Protein AF-A0A2N3ACZ1-F1 (afdb_monomer_lite)

Foldseek 3Di:
DCVVVVLVVDDQVDEAEDADQQQPVQVVVQVVVVVVNHNYDYDHGGCLNVPVVVCVVVVHDHDDPVVCPVDDDDDDD

Secondary structure (DSSP, 8-state):
-THHHHGGGS-SSS-EEE--SSSHHHHHHHHHHHHTT--EEEPTTTHHHHSHHHHHHTT-----GGG----------

Radius of gyration: 16.58 Å; chains: 1; bounding box: 26×45×42 Å

pLDDT: mean 90.8, std 9.83, range [46.84, 98.0]

Sequence (77 aa):
MKLAMDLKTLPTDKPLALYCYTGQTSSYLAAYLRLLGYDAKSVLYGTNGMIYDIMVQNAMTIFSEGDIKGYEYVSSK

Structure (mmCIF, N/CA/C/O backbone):
data_AF-A0A2N3ACZ1-F1
#
_entry.id   AF-A0A2N3ACZ1-F1
#
loop_
_atom_site.group_PDB
_atom_site.id
_atom_site.type_symbol
_atom_site.label_atom_id
_atom_site.label_alt_id
_atom_site.label_comp_id
_atom_site.label_asym_id
_atom_site.label_entity_id
_atom_site.label_seq_id
_atom_site.pdbx_PDB_ins_code
_atom_site.Cartn_x
_atom_site.Cartn_y
_atom_site.Cartn_z
_atom_site.occupancy
_atom_site.B_iso_or_equiv
_atom_site.auth_seq_id
_atom_site.auth_comp_id
_atom_site.auth_asym_id
_atom_site.auth_atom_id
_atom_site.pdbx_PDB_model_num
ATOM 1 N N . MET A 1 1 ? 8.957 -1.562 27.091 1.00 46.84 1 MET A N 1
ATOM 2 C CA . MET A 1 1 ? 8.889 -1.558 25.612 1.00 46.84 1 MET A CA 1
ATOM 3 C C . MET A 1 1 ? 7.996 -0.415 25.150 1.00 46.84 1 MET A C 1
ATOM 5 O O . MET A 1 1 ? 6.891 -0.295 25.659 1.00 46.84 1 MET A O 1
ATOM 9 N N . LYS A 1 2 ? 8.476 0.428 24.227 1.00 59.28 2 LYS A N 1
ATOM 10 C CA . LYS A 1 2 ? 7.780 1.635 23.731 1.00 59.28 2 LYS A CA 1
ATOM 11 C C . LYS A 1 2 ? 6.570 1.328 22.822 1.00 59.28 2 LYS A C 1
ATOM 13 O O . LYS A 1 2 ? 5.652 2.132 22.748 1.00 59.28 2 LYS A O 1
ATOM 18 N N . LEU A 1 3 ? 6.517 0.113 22.262 1.00 60.34 3 LEU A N 1
ATOM 19 C CA . LEU A 1 3 ? 5.481 -0.378 21.336 1.00 60.34 3 LEU A CA 1
ATOM 20 C C . LEU A 1 3 ? 4.034 -0.207 21.833 1.00 60.34 3 LEU A C 1
ATOM 22 O O . LEU A 1 3 ? 3.148 0.113 21.048 1.00 60.34 3 LEU A O 1
ATOM 26 N N . ALA A 1 4 ? 3.784 -0.381 23.135 1.00 67.81 4 ALA A N 1
ATOM 27 C CA . ALA A 1 4 ? 2.438 -0.245 23.696 1.00 67.81 4 ALA A CA 1
ATOM 28 C C . ALA A 1 4 ? 1.930 1.208 23.724 1.00 67.81 4 ALA A C 1
ATOM 30 O O . ALA A 1 4 ? 0.724 1.420 23.826 1.00 67.81 4 ALA A O 1
ATOM 31 N N . MET A 1 5 ? 2.820 2.207 23.670 1.00 76.44 5 MET A N 1
ATOM 32 C CA . MET A 1 5 ? 2.410 3.612 23.580 1.00 76.44 5 MET A CA 1
ATOM 33 C C . MET A 1 5 ? 2.061 3.997 22.145 1.00 76.44 5 MET A C 1
ATOM 35 O O . MET A 1 5 ? 1.053 4.663 21.936 1.00 76.44 5 MET A O 1
ATOM 39 N N . ASP A 1 6 ? 2.833 3.526 21.166 1.00 83.94 6 ASP A N 1
ATOM 40 C CA . ASP A 1 6 ? 2.644 3.908 19.763 1.00 83.94 6 ASP A CA 1
ATOM 41 C C . ASP A 1 6 ? 1.322 3.353 19.198 1.00 83.94 6 ASP A C 1
ATOM 43 O O . ASP A 1 6 ? 0.581 4.077 18.538 1.00 83.94 6 ASP A O 1
ATOM 47 N N . LEU A 1 7 ? 0.939 2.116 19.547 1.00 84.50 7 LEU A N 1
ATOM 48 C CA . LEU A 1 7 ? -0.355 1.522 19.157 1.00 84.50 7 LEU A CA 1
ATOM 49 C C . LEU A 1 7 ? -1.569 2.311 19.680 1.00 84.50 7 LEU A C 1
ATOM 51 O O . LEU A 1 7 ? -2.595 2.385 19.006 1.00 84.50 7 LEU A O 1
ATOM 55 N N . LYS A 1 8 ? -1.454 2.949 20.853 1.00 85.06 8 LYS A N 1
ATOM 56 C CA . LYS A 1 8 ? -2.533 3.769 21.435 1.00 85.06 8 LYS A CA 1
ATOM 57 C C . LYS A 1 8 ? -2.759 5.086 20.694 1.00 85.06 8 LYS A C 1
ATOM 59 O 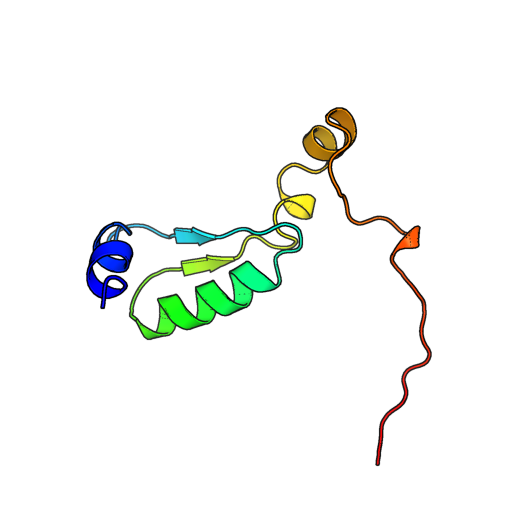O . LYS A 1 8 ? -3.760 5.745 20.945 1.00 85.06 8 LYS A O 1
ATOM 64 N N . THR A 1 9 ? -1.842 5.481 19.811 1.00 89.44 9 THR A N 1
ATOM 65 C CA . THR A 1 9 ? -2.020 6.676 18.973 1.00 89.44 9 THR A CA 1
ATOM 66 C C . THR A 1 9 ? -2.938 6.421 17.779 1.00 89.44 9 THR A C 1
ATOM 68 O O . THR A 1 9 ? -3.427 7.370 17.170 1.00 89.44 9 THR A O 1
ATOM 71 N N . LEU A 1 10 ? -3.189 5.151 17.444 1.00 93.00 10 LEU A N 1
ATOM 72 C CA . LEU A 1 10 ? -4.050 4.777 16.332 1.00 93.00 10 LEU A CA 1
ATOM 73 C C . LEU A 1 10 ? -5.525 4.831 16.759 1.00 93.00 10 LEU A C 1
ATOM 75 O O . LEU A 1 10 ? -5.869 4.257 17.797 1.00 93.00 10 LEU A O 1
ATOM 79 N N . PRO A 1 11 ? -6.408 5.467 15.967 1.00 93.38 11 PRO A N 1
ATOM 80 C CA . PRO A 1 11 ? -7.834 5.461 16.255 1.00 93.38 11 PRO A CA 1
ATOM 81 C C . PRO A 1 11 ? -8.395 4.039 16.148 1.00 93.38 11 PRO A C 1
ATOM 83 O O . PRO A 1 11 ? -8.039 3.278 15.248 1.00 93.38 11 PRO A O 1
ATOM 86 N N . THR A 1 12 ? -9.281 3.689 17.076 1.00 92.81 12 THR A N 1
ATOM 87 C CA . THR A 1 12 ? -9.970 2.389 17.121 1.00 92.81 12 THR A CA 1
ATOM 88 C C . THR A 1 12 ? -11.405 2.467 16.600 1.00 92.81 12 THR A C 1
ATOM 90 O O . THR A 1 12 ? -12.051 1.440 16.424 1.00 92.81 12 THR A O 1
ATOM 93 N N . ASP A 1 13 ? -11.901 3.675 16.334 1.00 94.75 13 ASP A N 1
ATOM 94 C CA . ASP A 1 13 ? -13.261 3.981 15.885 1.00 94.75 13 ASP A CA 1
ATOM 95 C C . ASP A 1 13 ? -13.349 4.274 14.377 1.00 94.75 13 ASP A C 1
ATOM 97 O O . ASP A 1 13 ? -14.424 4.586 13.865 1.00 94.75 13 ASP A O 1
ATOM 101 N N . LYS A 1 14 ? -12.222 4.201 13.654 1.00 96.19 14 LYS A N 1
ATOM 102 C CA . LYS A 1 14 ? -12.134 4.546 12.230 1.00 96.19 14 LYS A CA 1
ATOM 103 C C . LYS A 1 14 ? -11.289 3.542 11.448 1.00 96.19 14 LYS A C 1
ATOM 105 O O . LYS A 1 14 ? -10.306 3.031 11.986 1.00 96.19 14 LYS A O 1
ATOM 110 N N . PRO A 1 15 ? -11.601 3.323 10.158 1.00 97.00 15 PRO A N 1
ATOM 111 C CA . PRO A 1 15 ? -10.747 2.532 9.287 1.00 97.00 15 PRO A CA 1
ATOM 112 C C . PRO A 1 15 ? -9.357 3.165 9.135 1.00 97.00 15 PRO A C 1
ATOM 114 O O . PRO A 1 15 ? -9.235 4.361 8.857 1.00 97.00 15 PRO A O 1
ATOM 117 N N . LEU A 1 16 ? -8.306 2.355 9.255 1.00 97.06 16 LEU A N 1
ATOM 118 C CA . LEU A 1 16 ? -6.921 2.756 9.022 1.00 97.06 16 LEU A CA 1
ATOM 119 C C . LEU A 1 16 ? -6.522 2.420 7.583 1.00 97.06 16 LEU A C 1
ATOM 121 O O . LEU A 1 16 ? -6.414 1.247 7.226 1.00 97.06 16 LEU A O 1
ATOM 125 N N . ALA A 1 17 ? -6.261 3.437 6.763 1.00 96.69 17 ALA A N 1
ATOM 126 C CA . ALA A 1 17 ? -5.709 3.265 5.421 1.00 96.69 17 ALA A CA 1
ATOM 127 C C . ALA A 1 17 ? -4.174 3.328 5.471 1.00 96.69 17 ALA A C 1
ATOM 129 O O . ALA A 1 17 ? -3.582 4.398 5.597 1.00 96.69 17 ALA A O 1
ATOM 130 N N . LEU A 1 18 ? -3.525 2.169 5.388 1.00 96.94 18 LEU A N 1
ATOM 131 C CA . LEU A 1 18 ? -2.071 2.039 5.391 1.00 96.94 18 LEU A CA 1
ATOM 132 C C . LEU A 1 18 ? -1.531 2.049 3.966 1.00 96.94 18 LEU A C 1
ATOM 134 O O . LEU A 1 18 ? -2.093 1.417 3.071 1.00 96.94 18 LEU A O 1
ATOM 138 N N . TYR A 1 19 ? -0.381 2.682 3.774 1.00 96.88 19 TYR A N 1
ATOM 139 C CA . TYR A 1 19 ? 0.331 2.653 2.506 1.00 96.88 19 TYR A CA 1
ATOM 140 C C . TYR A 1 19 ? 1.839 2.520 2.731 1.00 96.88 19 TYR A C 1
ATOM 142 O O . TYR A 1 19 ? 2.387 2.940 3.749 1.00 96.88 19 TYR A O 1
ATOM 150 N N . CYS A 1 20 ? 2.506 1.907 1.762 1.00 94.19 20 CYS A N 1
ATOM 151 C CA . CYS A 1 20 ? 3.935 2.071 1.513 1.00 94.19 20 CYS A CA 1
ATOM 152 C C . CYS A 1 20 ? 4.117 2.350 0.014 1.00 94.19 20 CYS A C 1
ATOM 154 O O . CYS A 1 20 ? 3.136 2.641 -0.665 1.00 94.19 20 CYS A O 1
ATOM 156 N N . TYR A 1 21 ? 5.329 2.250 -0.531 1.00 93.75 21 TYR A N 1
ATOM 157 C CA . TYR A 1 21 ? 5.560 2.539 -1.950 1.00 93.75 21 TYR A CA 1
ATOM 158 C C . TYR A 1 21 ? 4.773 1.617 -2.895 1.00 93.75 21 TYR A C 1
ATOM 160 O O . TYR A 1 21 ? 4.086 2.092 -3.792 1.00 93.75 21 TYR A O 1
ATOM 168 N N . THR A 1 22 ? 4.828 0.302 -2.671 1.00 93.19 22 THR A N 1
ATOM 169 C CA . THR A 1 22 ? 4.234 -0.720 -3.561 1.00 93.19 22 THR A CA 1
ATOM 170 C C . THR A 1 22 ? 3.061 -1.479 -2.935 1.00 93.19 22 THR A C 1
ATOM 172 O O . THR A 1 22 ? 2.503 -2.385 -3.545 1.00 93.19 22 THR A O 1
ATOM 175 N N . GLY A 1 23 ? 2.692 -1.155 -1.694 1.00 94.62 23 GLY A N 1
ATOM 176 C CA . GLY A 1 23 ? 1.620 -1.830 -0.952 1.00 94.62 23 GLY A CA 1
ATOM 177 C C . GLY A 1 23 ? 2.024 -3.140 -0.251 1.00 94.62 23 GLY A C 1
ATOM 178 O O . GLY A 1 23 ? 1.236 -3.680 0.523 1.00 94.62 23 GLY A O 1
ATOM 179 N N . GLN A 1 24 ? 3.243 -3.647 -0.470 1.00 94.81 24 GLN A N 1
ATOM 180 C CA . GLN A 1 24 ? 3.750 -4.900 0.120 1.00 94.81 24 GLN A CA 1
ATOM 181 C C . GLN A 1 24 ? 3.822 -4.822 1.657 1.00 94.81 24 GLN A C 1
ATOM 183 O O . GLN A 1 24 ? 3.108 -5.525 2.370 1.00 94.81 24 GLN A O 1
ATOM 188 N N . THR A 1 25 ? 4.636 -3.905 2.188 1.00 96.56 25 THR A N 1
ATOM 189 C CA . THR A 1 25 ? 4.825 -3.732 3.639 1.00 96.56 25 THR A CA 1
ATOM 190 C C . THR A 1 25 ? 3.540 -3.321 4.355 1.00 96.56 25 THR A C 1
ATOM 192 O O . THR A 1 25 ? 3.251 -3.824 5.441 1.00 96.56 25 THR A O 1
ATOM 195 N N . SER A 1 26 ? 2.738 -2.438 3.751 1.00 97.38 26 SER A N 1
ATOM 196 C CA . SER A 1 26 ? 1.463 -2.019 4.341 1.00 97.38 26 SER A CA 1
ATOM 197 C C . SER A 1 26 ? 0.453 -3.161 4.419 1.00 97.38 26 SER A C 1
ATOM 199 O O . SER A 1 26 ? -0.343 -3.185 5.353 1.00 97.38 26 SER A O 1
ATOM 201 N N . SER A 1 27 ? 0.515 -4.140 3.510 1.00 97.56 27 SER A N 1
ATOM 202 C CA . SER A 1 27 ? -0.329 -5.340 3.573 1.00 97.56 27 SER A CA 1
ATOM 203 C C . SER A 1 27 ? 0.036 -6.239 4.753 1.00 97.56 27 SER A C 1
ATOM 205 O O . SER A 1 27 ? -0.858 -6.667 5.485 1.00 97.56 27 SER A O 1
ATOM 207 N N . TYR A 1 28 ? 1.330 -6.460 5.006 1.00 97.69 28 TYR A N 1
ATOM 208 C CA . TYR A 1 28 ? 1.771 -7.205 6.191 1.00 97.69 28 TYR A CA 1
ATOM 209 C C . TYR A 1 28 ? 1.367 -6.503 7.491 1.00 97.69 28 TYR A C 1
ATOM 211 O O . TYR A 1 28 ? 0.840 -7.141 8.404 1.00 97.69 28 TYR A O 1
ATOM 219 N N . LEU A 1 29 ? 1.543 -5.181 7.562 1.00 96.19 29 LEU A N 1
ATOM 220 C CA . LEU A 1 29 ? 1.146 -4.413 8.741 1.00 96.19 29 LEU A CA 1
ATOM 221 C C . LEU A 1 29 ? -0.377 -4.403 8.939 1.00 96.19 29 LEU A C 1
ATOM 223 O O . LEU A 1 29 ? -0.841 -4.536 10.069 1.00 96.19 29 LEU A O 1
ATOM 227 N N . ALA A 1 30 ? -1.161 -4.301 7.861 1.00 97.25 30 ALA A N 1
ATOM 228 C CA . ALA A 1 30 ? -2.617 -4.384 7.936 1.00 97.25 30 ALA A CA 1
ATOM 229 C C . ALA A 1 30 ? -3.071 -5.734 8.507 1.00 97.25 30 ALA A C 1
ATOM 231 O O . ALA A 1 30 ? -3.956 -5.765 9.360 1.00 97.25 30 ALA A O 1
ATOM 232 N N . ALA A 1 31 ? -2.450 -6.842 8.085 1.00 97.62 31 ALA A N 1
ATOM 233 C CA . ALA A 1 31 ? -2.739 -8.162 8.639 1.00 97.62 31 ALA A CA 1
ATOM 234 C C . ALA A 1 31 ? -2.447 -8.217 10.148 1.00 97.62 31 ALA A C 1
ATOM 236 O O . ALA A 1 31 ? -3.285 -8.684 10.917 1.00 97.62 31 ALA A O 1
ATOM 237 N N . TYR A 1 32 ? -1.308 -7.671 10.580 1.00 95.62 32 TYR A N 1
ATOM 238 C CA . TYR A 1 32 ? -0.947 -7.616 11.995 1.00 95.62 32 TYR A CA 1
ATOM 239 C C . TYR A 1 32 ? -1.917 -6.761 12.827 1.00 95.62 32 TYR A C 1
ATOM 241 O O . TYR A 1 32 ? -2.403 -7.209 13.861 1.00 95.62 32 TYR A O 1
ATOM 249 N N . LEU A 1 33 ? -2.264 -5.556 12.366 1.00 95.06 33 LEU A N 1
ATOM 250 C CA . LEU A 1 33 ? -3.198 -4.677 13.080 1.00 95.06 33 LEU A CA 1
ATOM 251 C C . LEU A 1 33 ? -4.618 -5.257 13.148 1.00 95.06 33 LEU A C 1
ATOM 253 O O . LEU A 1 33 ? -5.293 -5.087 14.162 1.00 95.06 33 LEU A O 1
ATOM 257 N N . ARG A 1 34 ? -5.054 -6.002 12.126 1.00 96.12 34 ARG A N 1
ATOM 258 C CA . ARG A 1 34 ? -6.332 -6.731 12.171 1.00 96.12 34 ARG A CA 1
ATOM 259 C C . ARG A 1 34 ? -6.356 -7.798 13.262 1.00 96.12 34 ARG A C 1
ATOM 261 O O . ARG A 1 34 ? -7.369 -7.925 13.939 1.00 96.12 34 ARG A O 1
ATOM 268 N N . LEU A 1 35 ? -5.251 -8.520 13.482 1.00 95.44 35 LEU A N 1
ATOM 269 C CA . LEU A 1 35 ? -5.146 -9.476 14.598 1.00 95.44 35 LEU A CA 1
ATOM 270 C C . LEU A 1 35 ? -5.281 -8.790 15.966 1.00 95.44 35 LEU A C 1
ATOM 272 O O . LEU A 1 35 ? -5.751 -9.407 16.916 1.00 95.44 35 LEU A O 1
ATOM 276 N N . LEU A 1 36 ? -4.899 -7.514 16.059 1.00 92.88 36 LEU A N 1
ATOM 277 C CA . LEU A 1 36 ? -5.032 -6.693 17.264 1.00 92.88 36 LEU A CA 1
ATOM 278 C C . LEU A 1 36 ? -6.402 -5.997 17.390 1.00 92.88 36 LEU A C 1
ATOM 280 O O . LEU A 1 36 ? -6.614 -5.261 18.351 1.00 92.88 36 LEU A O 1
ATOM 284 N N . GLY A 1 37 ? -7.329 -6.222 16.452 1.00 93.38 37 GLY A N 1
ATOM 285 C CA . GLY A 1 37 ? -8.699 -5.701 16.505 1.00 93.38 37 GLY A CA 1
ATOM 286 C C . GLY A 1 37 ? -8.934 -4.362 15.799 1.00 93.38 37 GLY A C 1
ATOM 287 O O . GLY A 1 37 ? -10.026 -3.812 15.913 1.00 93.38 37 GLY A O 1
ATOM 288 N N . TYR A 1 38 ? -7.958 -3.831 15.056 1.00 95.88 38 TYR A N 1
ATOM 289 C CA . TYR A 1 38 ? -8.146 -2.610 14.263 1.00 95.88 38 TYR A CA 1
ATOM 290 C C . TYR A 1 38 ? -8.786 -2.914 12.899 1.00 95.88 38 TYR A C 1
ATOM 292 O 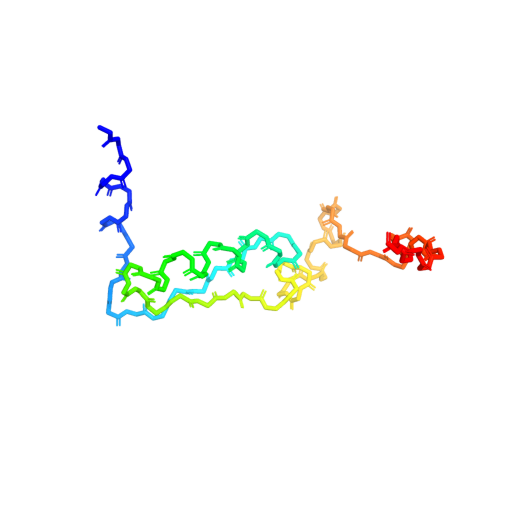O . TYR A 1 38 ? -8.414 -3.885 12.233 1.00 95.88 38 TYR A O 1
ATOM 300 N N . ASP A 1 39 ? -9.656 -2.023 12.408 1.00 97.31 39 ASP A N 1
ATOM 301 C CA . ASP A 1 39 ? -10.090 -2.029 11.001 1.00 97.31 39 ASP A CA 1
ATOM 302 C C . ASP A 1 39 ? -8.994 -1.430 10.103 1.00 97.31 39 ASP A C 1
ATOM 304 O O . ASP A 1 39 ? -9.071 -0.287 9.662 1.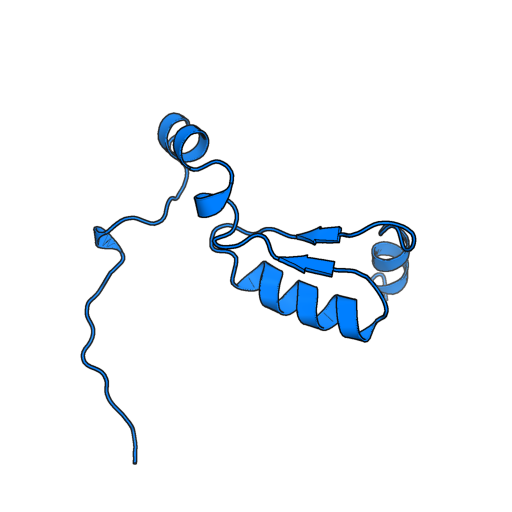00 97.31 39 ASP A O 1
ATOM 308 N N . ALA A 1 40 ? -7.919 -2.183 9.866 1.00 97.62 40 ALA A N 1
ATOM 309 C CA . ALA A 1 40 ? -6.816 -1.753 9.007 1.00 97.62 40 ALA A CA 1
ATOM 310 C C . ALA A 1 40 ? -6.971 -2.262 7.568 1.00 97.62 40 ALA A C 1
ATOM 312 O O . ALA A 1 40 ? -7.371 -3.402 7.335 1.00 97.62 40 ALA A O 1
ATOM 313 N N . LYS A 1 41 ? -6.615 -1.450 6.570 1.00 97.50 41 LYS A N 1
ATOM 314 C CA . LYS A 1 41 ? -6.648 -1.791 5.139 1.00 97.50 41 LYS A CA 1
ATOM 315 C C . LYS A 1 41 ? -5.390 -1.262 4.461 1.00 97.50 41 LYS A C 1
ATOM 317 O O . LYS A 1 41 ? -4.950 -0.158 4.756 1.00 97.50 41 LYS A O 1
ATOM 322 N N . SER A 1 42 ? -4.816 -2.045 3.552 1.00 98.00 42 SER A N 1
ATOM 323 C CA . SER A 1 42 ? -3.704 -1.584 2.718 1.00 98.00 42 SER A CA 1
ATOM 324 C C . SER A 1 42 ? -4.237 -0.965 1.433 1.00 98.00 42 SER A C 1
ATOM 326 O O . SER A 1 42 ? -5.125 -1.533 0.798 1.00 98.00 42 SER A O 1
ATOM 328 N N . VAL A 1 43 ? -3.665 0.166 1.030 1.00 97.25 43 VAL A N 1
ATOM 329 C CA . VAL A 1 43 ? -3.908 0.770 -0.283 1.00 97.25 43 VAL A CA 1
ATOM 330 C C . VAL A 1 43 ? -3.288 -0.122 -1.356 1.00 97.25 43 VAL A C 1
ATOM 332 O O . VAL A 1 43 ? -2.112 -0.493 -1.263 1.00 97.25 43 VAL A O 1
ATOM 335 N N . LEU A 1 44 ? -4.086 -0.493 -2.360 1.00 95.75 44 LEU A N 1
ATOM 336 C CA . LEU A 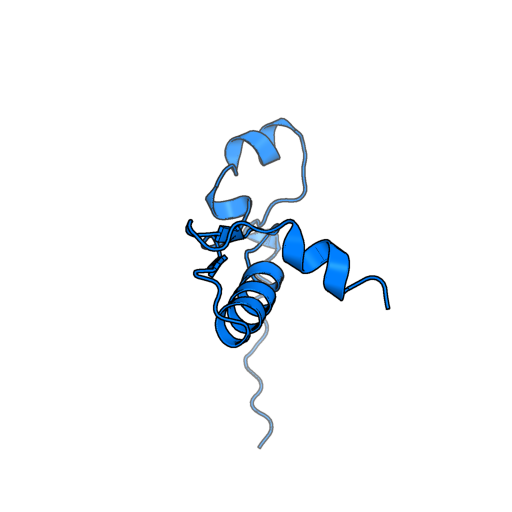1 44 ? -3.632 -1.332 -3.466 1.00 95.75 44 LEU A CA 1
ATOM 337 C C . LEU A 1 44 ? -2.527 -0.604 -4.243 1.00 95.75 44 LEU A C 1
ATOM 339 O O . LEU A 1 44 ? -2.678 0.563 -4.589 1.00 95.75 44 LEU A O 1
ATOM 343 N N . TYR A 1 45 ? -1.406 -1.292 -4.461 1.00 95.19 45 TYR A N 1
ATOM 344 C CA . TYR A 1 45 ? -0.180 -0.747 -5.060 1.00 95.19 45 TYR A CA 1
ATOM 345 C C . TYR A 1 45 ? 0.471 0.429 -4.310 1.00 95.19 45 TYR A C 1
ATOM 347 O O . TYR A 1 45 ? 1.434 1.008 -4.806 1.00 95.19 45 TYR A O 1
ATOM 355 N N . GLY A 1 46 ? 0.026 0.763 -3.094 1.00 95.50 46 GLY A N 1
ATOM 356 C CA . GLY A 1 46 ? 0.663 1.798 -2.281 1.00 95.50 46 GLY A CA 1
ATOM 357 C C . GLY A 1 46 ? 0.634 3.188 -2.928 1.00 95.50 46 GLY A C 1
ATOM 358 O O . GLY A 1 46 ? -0.362 3.577 -3.536 1.00 95.50 46 GLY A O 1
ATOM 359 N N . THR A 1 47 ? 1.726 3.947 -2.811 1.00 96.06 47 THR A N 1
ATOM 360 C CA . THR A 1 47 ? 1.838 5.275 -3.439 1.00 96.06 47 THR A CA 1
ATOM 361 C C . THR A 1 47 ? 1.786 5.203 -4.964 1.00 96.06 47 THR A C 1
ATOM 363 O O . THR A 1 47 ? 1.246 6.121 -5.575 1.00 96.06 47 THR A O 1
ATOM 366 N N . ASN A 1 48 ? 2.244 4.099 -5.572 1.00 94.50 48 ASN A N 1
ATOM 367 C CA . ASN A 1 48 ? 2.119 3.883 -7.019 1.00 94.50 48 ASN A CA 1
ATOM 368 C C . ASN A 1 48 ? 0.654 3.787 -7.474 1.00 94.50 48 ASN A C 1
ATOM 370 O O . ASN A 1 48 ? 0.350 4.149 -8.601 1.00 94.50 48 ASN A O 1
ATOM 374 N N . GLY A 1 49 ? -0.263 3.334 -6.613 1.00 94.31 49 GLY A N 1
ATOM 375 C CA . GLY A 1 49 ? -1.701 3.349 -6.906 1.00 94.31 49 GLY A CA 1
ATOM 376 C C . GLY A 1 49 ? -2.399 4.662 -6.538 1.00 94.31 49 GLY A C 1
ATOM 377 O O . GLY A 1 49 ? -3.465 4.956 -7.069 1.00 94.31 49 GLY A O 1
ATOM 378 N N . MET A 1 50 ? -1.824 5.444 -5.618 1.00 95.50 50 MET A N 1
ATOM 379 C CA . MET A 1 50 ? -2.480 6.614 -5.021 1.00 95.50 50 MET A CA 1
ATOM 380 C C . MET A 1 50 ? -2.079 7.946 -5.668 1.00 95.50 50 MET A C 1
ATOM 382 O O . MET A 1 50 ? -2.931 8.807 -5.856 1.00 95.50 50 MET A O 1
ATOM 386 N N . ILE A 1 51 ? -0.786 8.143 -5.947 1.00 95.94 51 ILE A N 1
ATOM 387 C CA . ILE A 1 51 ? -0.205 9.448 -6.311 1.00 95.94 51 ILE A CA 1
ATOM 388 C C . ILE A 1 51 ? 0.907 9.326 -7.367 1.00 95.94 51 ILE A C 1
ATOM 390 O O . ILE A 1 51 ? 1.880 10.079 -7.334 1.00 95.94 51 ILE A O 1
ATOM 394 N N . TYR A 1 52 ? 0.783 8.378 -8.299 1.00 95.38 52 TYR A N 1
ATOM 395 C CA . TYR A 1 52 ? 1.815 8.082 -9.300 1.00 95.38 52 TYR A CA 1
ATOM 396 C C . TYR A 1 52 ? 2.331 9.330 -10.036 1.00 95.38 52 TYR A C 1
ATOM 398 O O . TYR A 1 52 ? 3.533 9.584 -10.046 1.00 95.38 52 TYR A O 1
ATOM 406 N N . ASP A 1 53 ? 1.434 10.165 -10.568 1.00 96.12 53 ASP A N 1
ATOM 407 C CA . ASP A 1 53 ? 1.821 11.349 -11.350 1.00 96.12 53 ASP A CA 1
ATOM 408 C C . ASP A 1 53 ? 2.626 12.361 -10.524 1.00 96.12 53 ASP A C 1
ATOM 410 O O . ASP A 1 53 ? 3.594 12.945 -11.009 1.00 96.12 53 ASP A O 1
ATOM 414 N N . ILE A 1 54 ? 2.270 12.532 -9.247 1.00 96.62 54 ILE A N 1
ATOM 415 C CA . ILE A 1 54 ? 2.990 13.414 -8.319 1.00 96.62 54 ILE A CA 1
ATOM 416 C C . ILE A 1 54 ? 4.388 12.852 -8.051 1.00 96.62 54 ILE A C 1
ATOM 418 O O . ILE A 1 54 ? 5.360 13.606 -8.016 1.00 96.62 54 ILE A O 1
ATOM 422 N N . MET A 1 55 ? 4.509 11.532 -7.890 1.00 95.62 55 MET A N 1
ATOM 423 C CA . MET A 1 55 ? 5.803 10.878 -7.699 1.00 95.62 55 MET A CA 1
ATOM 424 C C . MET A 1 55 ? 6.711 11.063 -8.918 1.00 95.62 55 MET A C 1
ATOM 426 O O . MET A 1 55 ? 7.885 11.389 -8.744 1.00 95.62 55 MET A O 1
ATOM 430 N N . VAL A 1 56 ? 6.165 10.932 -10.133 1.00 94.88 56 VAL A N 1
ATOM 431 C CA . VAL A 1 56 ? 6.895 11.182 -11.387 1.00 94.88 56 VAL A CA 1
ATOM 432 C C . VAL A 1 56 ? 7.369 12.634 -11.460 1.00 94.88 56 VAL A C 1
ATOM 434 O O . VAL A 1 56 ? 8.551 12.881 -11.694 1.00 94.88 56 VAL A O 1
ATOM 437 N N . GLN A 1 57 ? 6.478 13.596 -11.203 1.00 97.38 57 GLN A N 1
ATOM 438 C CA . GLN A 1 57 ? 6.806 15.028 -11.228 1.00 97.38 57 GLN A CA 1
ATOM 439 C C . GLN A 1 57 ? 7.913 15.406 -10.236 1.00 97.38 57 GLN A C 1
ATOM 441 O O . GLN A 1 57 ? 8.706 16.302 -10.512 1.00 97.38 57 GLN A O 1
ATOM 446 N N . ASN A 1 58 ? 7.978 14.719 -9.095 1.00 96.62 58 ASN A N 1
ATOM 447 C CA . ASN A 1 58 ? 8.965 14.969 -8.045 1.00 96.62 58 ASN A CA 1
ATOM 448 C C . ASN A 1 58 ? 10.192 14.044 -8.131 1.00 96.62 58 ASN A C 1
ATOM 450 O O . ASN A 1 58 ? 10.968 13.985 -7.179 1.00 96.62 58 ASN A O 1
ATOM 454 N N . ALA A 1 59 ? 10.370 13.319 -9.243 1.00 94.69 59 ALA A N 1
ATOM 455 C CA . ALA A 1 59 ? 11.481 12.389 -9.456 1.00 94.69 59 ALA A CA 1
ATOM 456 C C . ALA A 1 59 ? 11.665 11.366 -8.311 1.00 94.69 59 ALA A C 1
ATOM 458 O O . ALA A 1 59 ? 12.784 10.995 -7.951 1.00 94.69 59 ALA A O 1
ATOM 459 N N . MET A 1 60 ? 10.557 10.916 -7.717 1.00 92.75 60 MET A N 1
ATOM 460 C CA . MET A 1 60 ? 10.558 9.877 -6.689 1.00 92.75 60 MET A CA 1
ATOM 461 C C . MET A 1 60 ? 10.688 8.483 -7.317 1.00 92.75 60 MET A C 1
ATOM 463 O O . MET A 1 60 ? 10.389 8.280 -8.493 1.00 92.75 60 MET A O 1
ATOM 467 N N . THR A 1 61 ? 11.083 7.489 -6.518 1.00 88.25 61 THR A N 1
ATOM 468 C CA . THR A 1 61 ? 11.093 6.086 -6.954 1.00 88.25 61 THR A CA 1
ATOM 469 C C . THR A 1 61 ? 9.677 5.607 -7.268 1.00 88.25 61 THR A C 1
ATOM 471 O O . THR A 1 61 ? 8.838 5.521 -6.371 1.00 88.25 61 THR A O 1
ATOM 474 N N . ILE A 1 62 ? 9.438 5.247 -8.526 1.00 91.44 62 ILE A N 1
ATOM 475 C CA . ILE A 1 62 ? 8.184 4.675 -9.030 1.00 91.44 62 ILE A CA 1
ATOM 476 C C . ILE A 1 62 ? 8.403 3.246 -9.530 1.00 91.44 62 ILE A C 1
ATOM 478 O O . ILE A 1 62 ? 9.524 2.862 -9.853 1.00 91.44 62 ILE A O 1
ATOM 482 N N . PHE A 1 63 ? 7.326 2.469 -9.605 1.00 89.44 63 PHE A N 1
ATOM 483 C CA . PHE A 1 63 ? 7.317 1.215 -10.349 1.00 89.44 63 PHE A CA 1
ATOM 484 C C . PHE A 1 63 ? 7.215 1.506 -11.850 1.00 89.44 63 PHE A C 1
ATOM 486 O O . PHE A 1 63 ? 6.364 2.290 -12.270 1.00 89.44 63 PHE A O 1
ATOM 493 N N . SER A 1 64 ? 8.053 0.852 -12.651 1.00 89.19 64 SER A N 1
ATOM 494 C CA . SER A 1 64 ? 8.080 0.983 -14.108 1.00 89.19 64 SER A CA 1
ATOM 495 C C . SER A 1 64 ? 8.133 -0.383 -14.798 1.00 89.19 64 SER A C 1
ATOM 497 O O . SER A 1 64 ? 8.483 -1.394 -14.190 1.00 89.19 64 SER A O 1
ATOM 499 N N . GLU A 1 65 ? 7.848 -0.429 -16.102 1.00 87.56 65 GLU A N 1
ATOM 500 C CA . GLU A 1 65 ? 8.005 -1.660 -16.894 1.00 87.56 65 GLU A CA 1
ATOM 501 C C . GLU A 1 65 ? 9.442 -2.209 -16.851 1.00 87.56 65 GLU A C 1
ATOM 503 O O . GLU A 1 65 ? 9.640 -3.422 -16.888 1.00 87.56 65 GLU A O 1
ATO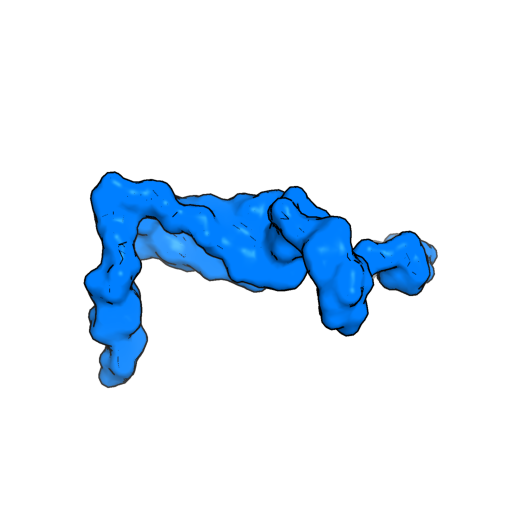M 508 N N . GLY A 1 66 ? 10.450 -1.344 -16.678 1.00 88.12 66 GLY A N 1
ATOM 509 C CA . GLY A 1 66 ? 11.853 -1.748 -16.531 1.00 88.12 66 GLY A CA 1
ATOM 510 C C . GLY A 1 66 ? 12.145 -2.564 -15.263 1.00 88.12 66 GLY A C 1
ATOM 511 O O . GLY A 1 66 ? 13.188 -3.224 -15.162 1.00 88.12 66 GLY A O 1
ATOM 512 N N . ASP A 1 67 ? 11.226 -2.564 -14.297 1.00 87.25 67 ASP A N 1
ATOM 513 C CA . ASP A 1 67 ? 11.313 -3.368 -13.079 1.00 87.25 67 ASP A CA 1
ATOM 514 C C . ASP A 1 67 ? 10.787 -4.797 -13.278 1.00 87.25 67 ASP A C 1
ATOM 516 O O . ASP A 1 67 ? 11.076 -5.682 -12.468 1.00 87.25 67 ASP A O 1
ATOM 520 N N . ILE A 1 68 ? 10.088 -5.064 -14.386 1.00 89.25 68 ILE A N 1
ATOM 521 C CA . ILE A 1 68 ? 9.597 -6.393 -14.747 1.00 89.25 68 ILE A CA 1
ATOM 522 C C . ILE A 1 68 ? 10.762 -7.200 -15.325 1.00 89.25 68 ILE A C 1
ATOM 524 O O . ILE A 1 68 ? 11.092 -7.119 -16.504 1.00 89.25 68 ILE A O 1
ATOM 528 N N . LYS A 1 69 ? 11.411 -8.000 -14.474 1.00 89.62 69 LYS A N 1
ATOM 529 C CA . LYS A 1 69 ? 12.611 -8.764 -14.860 1.00 89.62 69 LYS A CA 1
ATOM 530 C C . LYS A 1 69 ? 12.337 -10.029 -15.675 1.00 89.62 69 LYS A C 1
ATOM 532 O O . LYS A 1 69 ? 13.280 -10.609 -16.196 1.00 89.62 69 LYS A O 1
ATOM 537 N N . GLY A 1 70 ? 11.077 -10.465 -15.772 1.00 90.75 70 GLY A N 1
ATOM 538 C CA . GLY A 1 70 ? 10.684 -11.611 -16.601 1.00 90.75 70 GLY A CA 1
ATOM 539 C C . GLY A 1 70 ? 11.405 -12.919 -16.261 1.00 90.75 70 GLY A C 1
ATOM 540 O O . GLY A 1 70 ? 11.603 -13.743 -17.147 1.00 90.75 70 GLY A O 1
ATOM 541 N N . TYR A 1 71 ? 11.840 -13.096 -15.009 1.00 88.38 71 TYR A N 1
ATOM 542 C CA . TYR A 1 71 ? 12.548 -14.304 -14.596 1.00 88.38 71 TYR A CA 1
ATOM 543 C C . TYR A 1 71 ? 11.692 -15.547 -14.840 1.00 88.38 71 TYR A C 1
ATOM 545 O O . TYR A 1 71 ? 10.492 -15.552 -14.557 1.00 88.38 71 TYR A O 1
ATOM 553 N N . GLU A 1 72 ? 12.327 -16.602 -15.349 1.00 90.12 72 GLU A N 1
ATOM 554 C CA . GLU A 1 72 ? 11.668 -17.884 -15.559 1.00 90.12 72 GLU A CA 1
ATOM 555 C C . GLU A 1 72 ? 11.176 -18.445 -14.218 1.00 90.12 72 GLU A C 1
ATOM 557 O O . GLU A 1 72 ? 11.866 -18.373 -13.196 1.00 90.12 72 GLU A O 1
ATOM 562 N N . TYR A 1 73 ? 9.957 -18.982 -14.206 1.00 85.25 73 TYR A N 1
ATOM 563 C CA . TYR A 1 73 ? 9.405 -19.608 -13.013 1.00 85.25 73 TYR A CA 1
ATOM 564 C C . TYR A 1 73 ? 10.122 -20.934 -12.749 1.00 85.25 73 TYR A C 1
ATOM 566 O O . TYR A 1 73 ? 9.954 -21.899 -13.492 1.00 85.25 73 TYR A O 1
ATOM 574 N N . VAL A 1 74 ? 10.890 -20.997 -11.661 1.00 85.12 74 VAL A N 1
ATOM 575 C CA . VAL A 1 74 ? 11.568 -22.223 -11.228 1.00 85.12 74 VAL A CA 1
ATOM 576 C C . VAL A 1 74 ? 10.860 -22.769 -9.989 1.00 85.12 74 VAL A C 1
ATOM 578 O O . VAL A 1 74 ? 11.018 -22.236 -8.892 1.00 85.12 74 VAL A O 1
ATOM 581 N N . SER A 1 75 ? 10.074 -23.841 -10.139 1.00 83.81 75 SER A N 1
ATOM 582 C CA . SER A 1 75 ? 9.561 -24.589 -8.985 1.00 83.81 75 SER A CA 1
ATOM 583 C C . SER A 1 75 ? 10.623 -25.580 -8.513 1.00 83.81 75 SER A C 1
ATOM 585 O O . SER A 1 75 ? 10.933 -26.533 -9.234 1.00 83.81 75 SER A O 1
ATOM 587 N N . SER A 1 76 ? 11.163 -25.397 -7.308 1.00 74.69 76 SER A N 1
ATOM 588 C CA . SER A 1 76 ? 11.874 -26.498 -6.65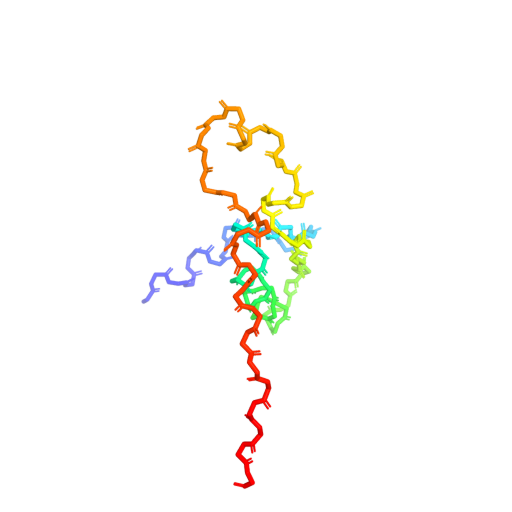4 1.00 74.69 76 SER A CA 1
ATOM 589 C C . SER A 1 76 ? 10.855 -27.592 -6.348 1.00 74.69 76 SER A C 1
ATOM 591 O O . SER A 1 76 ? 9.845 -27.319 -5.699 1.00 74.69 76 SER A O 1
ATOM 593 N N . LYS A 1 77 ? 11.104 -28.800 -6.859 1.00 59.56 77 LYS A N 1
ATOM 594 C CA . LYS A 1 77 ? 10.462 -30.012 -6.342 1.00 59.56 77 LYS A CA 1
ATOM 595 C C . LYS A 1 77 ? 10.899 -30.263 -4.903 1.00 59.56 77 LYS A C 1
ATOM 597 O O . LYS A 1 77 ? 12.014 -29.806 -4.551 1.00 59.56 77 LYS A O 1
#